Protein AF-M2XPA2-F1 (afdb_monomer)

Sequence (86 aa):
MTTEAGVYQFAKTSGGFSRRYAGAREIDRPHVKSVSTNPRTGQILTASVQDGHLCTWCTDTVRLAFPRAELALHGAWIYKARWWIG

Mean predicted aligned error: 3.55 Å

Radius of gyration: 13.49 Å; Cα contacts (8 Å, |Δi|>4): 161; chains: 1; bounding box: 33×39×31 Å

pLDDT: mean 92.51, std 8.97, range [40.47, 97.81]

Solvent-accessible surface area (backbone atoms only — not comparable to full-atom values): 5256 Å² total; per-residue (Å²): 139,80,86,53,71,56,49,67,50,73,41,79,92,77,73,41,78,32,70,82,53,96,59,25,90,82,60,45,40,59,45,57,64,29,75,32,65,34,90,88,75,64,29,33,38,36,22,34,52,38,89,92,42,91,54,82,65,12,18,37,51,36,43,34,40,68,70,78,48,74,51,73,47,85,90,43,77,43,51,63,64,71,80,83,80,130

Secondary structure (DSSP, 8-state):
--------EEETTTTEEES-STTHHHH--TTEEEEEE-TTT--EEEEEPPTT-SSTT-BSEEEEETTTEEEE-TT--BS-------

Structure (mmCIF, N/CA/C/O backbone):
data_AF-M2XPA2-F1
#
_entry.id   AF-M2XPA2-F1
#
loop_
_atom_site.group_PDB
_atom_site.id
_atom_site.type_symbol
_atom_site.label_atom_id
_atom_site.label_alt_id
_atom_site.label_comp_id
_atom_site.label_asym_id
_atom_site.label_entity_id
_atom_site.label_seq_id
_atom_site.pdbx_PDB_ins_code
_atom_site.Cartn_x
_atom_site.Cartn_y
_atom_site.Cartn_z
_atom_site.occupancy
_atom_site.B_iso_or_equiv
_atom_site.auth_seq_id
_atom_site.auth_comp_id
_atom_site.auth_asym_id
_atom_site.auth_atom_id
_atom_site.pdbx_PDB_model_num
ATOM 1 N N . MET A 1 1 ? 21.580 0.680 -5.643 1.00 40.47 1 MET A N 1
ATOM 2 C CA . MET A 1 1 ? 20.430 1.069 -6.485 1.00 40.47 1 MET A CA 1
ATOM 3 C C . MET A 1 1 ? 19.341 0.027 -6.274 1.00 40.47 1 MET A C 1
ATOM 5 O O . MET A 1 1 ? 19.604 -1.141 -6.521 1.00 40.47 1 MET A O 1
ATOM 9 N N . THR A 1 2 ? 18.179 0.404 -5.743 1.00 54.56 2 THR A N 1
ATOM 10 C CA . THR A 1 2 ? 16.995 -0.469 -5.671 1.00 54.56 2 THR A CA 1
ATOM 11 C C . THR A 1 2 ? 15.981 0.030 -6.694 1.00 54.56 2 THR A C 1
ATOM 13 O O . THR A 1 2 ? 15.686 1.221 -6.747 1.00 54.56 2 THR A O 1
ATOM 16 N N . THR A 1 3 ? 15.476 -0.854 -7.551 1.00 55.69 3 THR A N 1
ATOM 17 C CA . THR A 1 3 ? 14.432 -0.521 -8.526 1.00 55.69 3 THR A CA 1
ATOM 18 C C . THR A 1 3 ? 13.062 -0.710 -7.877 1.00 55.69 3 THR A C 1
ATOM 20 O O . THR A 1 3 ? 12.470 -1.784 -7.915 1.00 55.69 3 THR A O 1
ATOM 23 N N . GLU A 1 4 ? 12.540 0.345 -7.251 1.00 73.94 4 GLU A N 1
ATOM 24 C CA . GLU A 1 4 ? 11.194 0.370 -6.649 1.00 73.94 4 GLU A CA 1
ATOM 25 C C . GLU A 1 4 ? 10.123 0.634 -7.712 1.00 73.94 4 GLU A C 1
ATOM 27 O O . GLU A 1 4 ? 9.418 1.640 -7.681 1.00 73.94 4 GLU A O 1
ATOM 32 N N . ALA A 1 5 ? 10.060 -0.257 -8.702 1.00 87.62 5 ALA A N 1
ATOM 33 C CA . ALA A 1 5 ? 9.303 -0.053 -9.934 1.00 87.62 5 ALA A CA 1
ATOM 34 C C . ALA A 1 5 ? 7.815 -0.433 -9.837 1.00 87.62 5 ALA A C 1
ATOM 36 O O . ALA A 1 5 ? 7.029 -0.003 -10.678 1.00 87.62 5 ALA A O 1
ATOM 37 N N . GLY A 1 6 ? 7.424 -1.247 -8.854 1.00 92.88 6 GLY A N 1
ATOM 38 C CA . GLY A 1 6 ? 6.047 -1.717 -8.735 1.00 92.88 6 GLY A CA 1
ATOM 39 C C . GLY A 1 6 ? 5.844 -2.781 -7.665 1.00 92.88 6 GLY A C 1
ATOM 40 O O . GLY A 1 6 ? 6.790 -3.231 -7.013 1.00 92.88 6 GLY A O 1
ATOM 41 N N . VAL A 1 7 ? 4.592 -3.200 -7.515 1.00 94.50 7 VAL A N 1
ATOM 42 C CA . VAL A 1 7 ? 4.166 -4.240 -6.574 1.00 94.50 7 VAL A CA 1
ATOM 43 C C . VAL A 1 7 ? 3.745 -5.480 -7.354 1.00 94.50 7 VAL A C 1
ATOM 45 O O . VAL A 1 7 ? 3.027 -5.406 -8.347 1.00 94.50 7 VAL A O 1
ATOM 48 N N . TYR A 1 8 ? 4.187 -6.643 -6.880 1.00 94.81 8 TYR A N 1
ATOM 49 C CA . TYR A 1 8 ? 3.863 -7.938 -7.466 1.00 94.81 8 TYR A CA 1
ATOM 50 C C . TYR A 1 8 ? 3.134 -8.794 -6.434 1.00 94.81 8 TYR A C 1
ATOM 52 O O . TYR A 1 8 ? 3.534 -8.853 -5.271 1.00 94.81 8 TYR A O 1
ATOM 60 N N . GLN A 1 9 ? 2.094 -9.503 -6.866 1.00 94.19 9 GLN A N 1
ATOM 61 C CA . GLN A 1 9 ? 1.473 -10.557 -6.073 1.00 94.19 9 GLN A CA 1
ATOM 62 C C . GLN A 1 9 ? 2.113 -11.897 -6.429 1.00 94.19 9 GLN A C 1
ATOM 64 O O . GLN A 1 9 ? 2.181 -12.265 -7.601 1.00 94.19 9 GLN A O 1
ATOM 69 N N . PHE A 1 10 ? 2.554 -12.644 -5.419 1.00 94.81 10 PHE A N 1
ATOM 70 C CA . PHE A 1 10 ? 2.984 -14.025 -5.604 1.00 94.81 10 PHE A CA 1
ATOM 71 C C . PHE A 1 10 ? 1.777 -14.967 -5.519 1.00 94.81 10 PHE A C 1
ATOM 73 O O . PHE A 1 10 ? 1.132 -15.068 -4.473 1.00 94.81 10 PHE A O 1
ATOM 80 N N . ALA A 1 11 ? 1.471 -15.661 -6.612 1.00 92.75 11 ALA A N 1
ATOM 81 C CA . ALA A 1 11 ? 0.428 -16.675 -6.664 1.00 92.75 11 ALA A CA 1
ATOM 82 C C . ALA A 1 11 ? 1.022 -18.042 -6.302 1.00 92.75 11 ALA A C 1
ATOM 84 O O . ALA A 1 11 ? 1.820 -18.603 -7.049 1.00 92.75 11 ALA A O 1
ATOM 85 N N . LYS A 1 12 ? 0.616 -18.595 -5.152 1.00 92.94 12 LYS A N 1
ATOM 86 C CA . LYS A 1 12 ? 1.128 -19.889 -4.665 1.00 92.94 12 LYS A CA 1
ATOM 87 C C . LYS A 1 12 ? 0.742 -21.062 -5.567 1.00 92.94 12 LYS A C 1
ATOM 89 O O . LYS A 1 12 ? 1.518 -21.997 -5.693 1.00 92.94 12 LYS A O 1
ATOM 94 N N . THR A 1 13 ? -0.432 -21.004 -6.193 1.00 93.25 13 THR A N 1
ATOM 95 C CA . THR A 1 13 ? -0.943 -22.062 -7.079 1.00 93.25 13 THR A CA 1
ATOM 96 C C . THR A 1 13 ? -0.138 -22.187 -8.368 1.00 93.25 13 THR A C 1
ATOM 98 O O . THR A 1 13 ? 0.078 -23.295 -8.840 1.00 93.25 13 THR A O 1
ATOM 101 N N . SER A 1 14 ? 0.325 -21.065 -8.923 1.00 91.94 14 SER A N 1
ATOM 102 C CA . SER A 1 14 ? 1.136 -21.029 -10.143 1.00 91.94 14 SER A CA 1
ATOM 103 C C . SER A 1 14 ? 2.631 -20.827 -9.877 1.00 91.94 14 SER A C 1
ATOM 105 O O . SER A 1 14 ? 3.405 -20.749 -10.824 1.00 91.94 14 SER A O 1
ATOM 107 N N . GLY A 1 15 ? 3.041 -20.684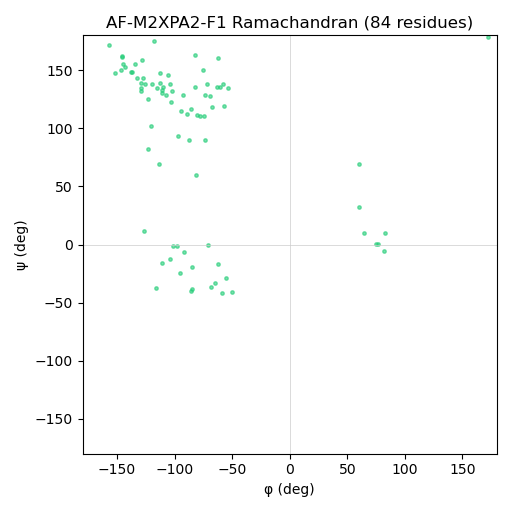 -8.611 1.00 96.75 15 GLY A N 1
ATOM 108 C CA . GLY A 1 15 ? 4.436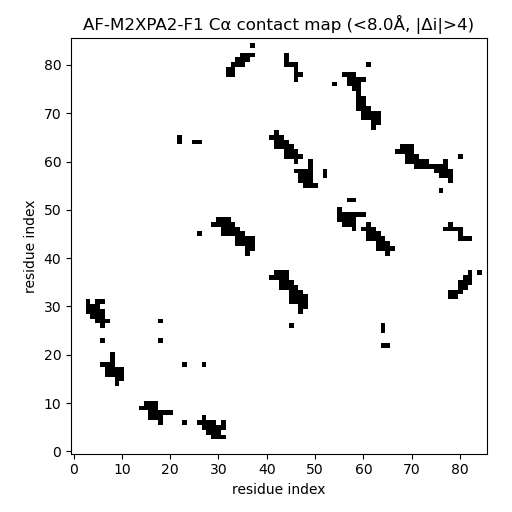 -20.504 -8.204 1.00 96.75 15 GLY A CA 1
ATOM 109 C C . GLY A 1 15 ? 5.122 -19.262 -8.784 1.00 96.75 15 GLY A C 1
ATOM 110 O O . GLY A 1 15 ? 6.317 -19.314 -9.058 1.00 96.75 15 GLY A O 1
ATOM 111 N N . GLY A 1 16 ? 4.398 -18.159 -9.007 1.00 97.00 16 GLY A N 1
ATOM 112 C CA . GLY A 1 16 ? 4.928 -17.027 -9.778 1.00 97.00 16 GLY A CA 1
ATOM 113 C C . GLY A 1 16 ? 4.480 -15.649 -9.306 1.00 97.00 16 GLY A C 1
ATOM 114 O O . GLY A 1 16 ? 3.420 -15.488 -8.701 1.00 97.00 16 GLY A O 1
ATOM 115 N N . PHE A 1 17 ? 5.296 -14.639 -9.618 1.00 95.62 17 PHE A N 1
ATOM 116 C CA . PHE A 1 17 ? 4.956 -13.231 -9.428 1.00 95.62 17 PHE A CA 1
ATOM 117 C C . PHE A 1 17 ? 4.110 -12.715 -10.591 1.00 95.62 17 PHE A C 1
ATOM 119 O O . PHE A 1 17 ? 4.421 -12.943 -11.758 1.00 95.62 17 PHE A O 1
ATOM 126 N N . SER A 1 18 ? 3.059 -11.973 -10.267 1.00 93.88 18 SER A N 1
ATOM 127 C CA . SER A 1 18 ? 2.143 -11.376 -11.227 1.00 93.88 18 SER A CA 1
ATOM 128 C C . SER A 1 18 ? 1.896 -9.912 -10.887 1.00 93.88 18 SER A C 1
ATOM 130 O O . SER A 1 18 ? 1.773 -9.541 -9.721 1.00 93.88 18 SER A O 1
ATOM 132 N N . ARG A 1 19 ? 1.761 -9.088 -11.926 1.00 93.88 19 ARG A N 1
ATOM 133 C CA . ARG A 1 19 ? 1.216 -7.720 -11.837 1.00 93.88 19 ARG A CA 1
ATOM 134 C C . ARG A 1 19 ? -0.295 -7.681 -12.080 1.00 93.88 19 ARG A C 1
ATOM 136 O O . ARG A 1 19 ? -0.933 -6.645 -11.958 1.00 93.88 19 ARG A O 1
ATOM 143 N N . ARG A 1 20 ? -0.880 -8.821 -12.455 1.00 93.31 20 ARG A N 1
ATOM 144 C CA . ARG A 1 20 ? -2.317 -9.010 -12.654 1.00 93.31 20 ARG A CA 1
ATOM 145 C C . ARG A 1 20 ? -2.892 -9.623 -11.383 1.00 93.31 20 ARG A C 1
ATOM 147 O O . ARG A 1 20 ? -2.853 -10.838 -11.213 1.00 93.31 20 ARG A O 1
ATOM 154 N N . TYR A 1 21 ? -3.372 -8.767 -10.490 1.00 92.25 21 TYR A N 1
ATOM 155 C CA . TYR A 1 21 ? -4.029 -9.143 -9.240 1.00 92.25 21 TYR A CA 1
ATOM 156 C C . TYR A 1 21 ? -5.135 -8.142 -8.894 1.00 92.25 21 TYR A C 1
ATOM 158 O O . TYR A 1 21 ? -5.179 -7.031 -9.433 1.00 92.25 21 TYR A O 1
ATOM 166 N N . ALA A 1 22 ? -6.046 -8.535 -8.003 1.00 91.12 22 ALA A N 1
ATOM 167 C CA . ALA A 1 22 ? -7.142 -7.676 -7.571 1.00 91.12 22 ALA A CA 1
ATOM 168 C C . ALA A 1 22 ? -6.597 -6.357 -6.997 1.00 91.12 22 ALA A C 1
ATOM 170 O O . ALA A 1 22 ? -5.837 -6.348 -6.033 1.00 91.12 22 ALA A O 1
ATOM 171 N N . GLY A 1 23 ? -6.965 -5.238 -7.623 1.00 90.69 23 GLY A N 1
ATOM 172 C CA . GLY A 1 23 ? -6.538 -3.904 -7.189 1.00 90.69 23 GLY A CA 1
ATOM 173 C C . GLY A 1 23 ? -5.167 -3.471 -7.676 1.00 90.69 23 GLY A C 1
ATOM 174 O O . GLY A 1 23 ? -4.702 -2.420 -7.250 1.00 90.69 23 GLY A O 1
ATOM 175 N N . ALA A 1 24 ? -4.535 -4.209 -8.596 1.00 94.25 24 ALA A N 1
ATOM 176 C CA . ALA A 1 24 ? -3.239 -3.835 -9.162 1.00 94.25 24 ALA A CA 1
ATOM 177 C C . ALA A 1 24 ? -3.208 -2.384 -9.663 1.00 94.25 24 ALA A C 1
ATOM 179 O O . ALA A 1 24 ? -2.278 -1.662 -9.338 1.00 94.25 24 ALA A O 1
ATOM 180 N N . ARG A 1 25 ? -4.271 -1.896 -10.320 1.00 91.38 25 ARG A N 1
ATOM 181 C CA . ARG A 1 25 ? -4.368 -0.491 -10.768 1.00 91.38 25 ARG A CA 1
ATOM 182 C C . ARG A 1 25 ? -4.179 0.534 -9.637 1.00 91.38 25 ARG A C 1
ATOM 184 O O . ARG A 1 25 ? -3.752 1.656 -9.882 1.00 91.38 25 ARG A O 1
ATOM 191 N N . GLU A 1 26 ? -4.533 0.173 -8.408 1.00 90.44 26 GLU A N 1
ATOM 192 C CA . GLU A 1 26 ? -4.440 1.040 -7.232 1.00 90.44 26 GLU A CA 1
ATOM 193 C C . GLU A 1 26 ? -3.265 0.701 -6.309 1.00 90.44 26 GLU A C 1
ATOM 195 O O . GLU A 1 26 ? -2.964 1.485 -5.416 1.00 90.44 26 GLU A O 1
ATOM 200 N N . ILE A 1 27 ? -2.612 -0.445 -6.474 1.00 95.00 27 ILE A N 1
ATOM 201 C CA . ILE A 1 27 ? -1.580 -0.931 -5.545 1.00 95.00 27 ILE A CA 1
ATOM 202 C C . ILE A 1 27 ? -0.216 -1.009 -6.234 1.00 95.00 27 ILE A C 1
ATOM 204 O O . ILE A 1 27 ? 0.791 -0.692 -5.609 1.00 95.00 27 ILE A O 1
ATOM 208 N N . ASP A 1 28 ? -0.178 -1.409 -7.507 1.00 95.12 28 ASP A N 1
ATOM 209 C CA . ASP A 1 28 ? 1.030 -1.438 -8.334 1.00 95.12 28 ASP A CA 1
ATOM 210 C C . ASP A 1 28 ? 1.415 -0.007 -8.722 1.00 95.12 28 ASP A C 1
ATOM 212 O O . ASP A 1 28 ? 0.940 0.550 -9.713 1.00 95.12 28 ASP A O 1
ATOM 216 N N . ARG A 1 29 ? 2.240 0.613 -7.879 1.00 92.25 29 ARG A N 1
ATOM 217 C CA . ARG A 1 29 ? 2.809 1.942 -8.093 1.00 92.25 29 ARG A CA 1
ATOM 218 C C . ARG A 1 29 ? 4.302 1.923 -7.772 1.00 92.25 29 ARG A C 1
ATOM 220 O O . ARG A 1 29 ? 4.737 1.100 -6.960 1.00 92.25 29 ARG A O 1
ATOM 227 N N . PRO A 1 30 ? 5.086 2.841 -8.358 1.00 91.75 30 PRO A N 1
ATOM 228 C CA . PRO A 1 30 ? 6.461 3.035 -7.930 1.00 91.75 30 PRO A CA 1
ATOM 229 C C . PRO A 1 30 ? 6.526 3.498 -6.466 1.00 91.75 30 PRO A C 1
ATOM 231 O O . PRO A 1 30 ? 5.551 4.008 -5.912 1.00 91.75 30 PRO A O 1
ATOM 234 N N . HIS A 1 31 ? 7.694 3.322 -5.847 1.00 92.50 31 HIS A N 1
ATOM 235 C CA . HIS A 1 31 ? 8.026 3.825 -4.504 1.00 92.50 31 HIS A CA 1
ATOM 236 C C . HIS A 1 31 ? 7.219 3.249 -3.329 1.00 92.50 31 HIS A C 1
ATOM 238 O O . HIS A 1 31 ? 7.343 3.739 -2.203 1.00 92.50 31 HIS A O 1
ATOM 244 N N . VAL A 1 32 ? 6.424 2.195 -3.543 1.00 94.50 32 VAL A N 1
ATOM 245 C CA . VAL A 1 32 ? 5.750 1.471 -2.457 1.00 94.50 32 VAL A CA 1
ATOM 246 C C . VAL A 1 32 ? 6.797 0.748 -1.601 1.00 94.50 32 VAL A C 1
ATOM 248 O O . VAL A 1 32 ? 7.499 -0.145 -2.070 1.00 94.50 32 VAL A O 1
ATOM 251 N N . LYS A 1 33 ? 6.887 1.112 -0.318 1.00 92.62 33 LYS A N 1
ATOM 252 C CA . LYS A 1 33 ? 7.842 0.549 0.656 1.00 92.62 33 LYS A CA 1
ATOM 253 C C . LYS A 1 33 ? 7.257 -0.587 1.485 1.00 92.62 33 LYS A C 1
ATOM 255 O O . LYS A 1 33 ? 7.990 -1.419 2.026 1.00 92.62 33 LYS A O 1
ATOM 260 N N . SER A 1 34 ? 5.935 -0.617 1.626 1.00 94.81 34 SER A N 1
ATOM 261 C CA . SER A 1 34 ? 5.233 -1.713 2.289 1.00 94.81 34 SER A CA 1
ATOM 262 C C . SER A 1 34 ? 3.823 -1.893 1.763 1.00 94.81 34 SER A C 1
ATOM 264 O O . SER A 1 34 ? 3.149 -0.929 1.405 1.00 94.81 34 SER A O 1
ATOM 266 N N . VAL A 1 35 ? 3.392 -3.152 1.776 1.00 95.94 35 VAL A N 1
ATOM 267 C CA . VAL A 1 35 ? 2.028 -3.594 1.505 1.00 95.94 35 VAL A CA 1
ATOM 268 C C . VAL A 1 35 ? 1.629 -4.507 2.656 1.00 95.94 35 VAL A C 1
ATOM 270 O O . VAL A 1 35 ? 2.395 -5.392 3.039 1.00 95.94 35 VAL A O 1
ATOM 273 N N . SER A 1 36 ? 0.447 -4.300 3.222 1.00 95.69 36 SER A N 1
ATOM 274 C CA . SER A 1 36 ? -0.131 -5.208 4.209 1.00 95.69 36 SER A CA 1
ATOM 275 C C . SER A 1 36 ? -1.615 -5.406 3.947 1.00 95.69 36 SER A C 1
ATOM 277 O O . SER A 1 36 ? -2.299 -4.514 3.450 1.00 95.69 36 SER A O 1
ATOM 279 N N . THR A 1 37 ? -2.119 -6.588 4.270 1.00 95.00 37 THR A N 1
ATOM 280 C CA . THR A 1 37 ? -3.528 -6.944 4.093 1.00 95.00 37 THR A CA 1
ATOM 281 C C . THR A 1 37 ? -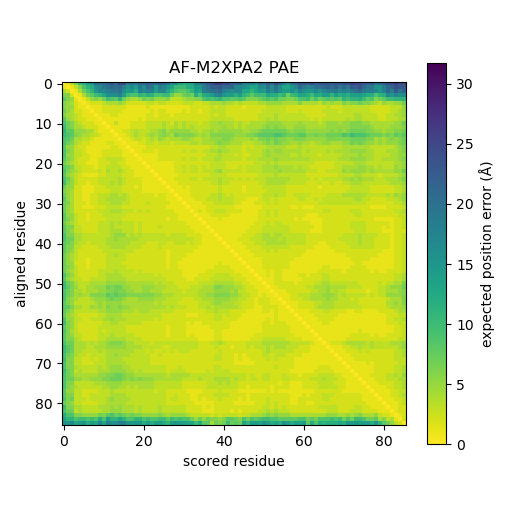4.137 -7.171 5.461 1.00 95.00 37 THR A C 1
ATOM 283 O O . THR A 1 37 ? -3.526 -7.831 6.300 1.00 95.00 37 THR A O 1
ATOM 286 N N . ASN A 1 38 ? -5.320 -6.618 5.698 1.00 96.12 38 ASN A N 1
ATOM 287 C CA . ASN A 1 38 ? -6.101 -6.889 6.889 1.00 96.12 38 ASN A CA 1
ATOM 288 C C . ASN A 1 38 ? -6.717 -8.296 6.749 1.00 96.12 38 ASN A C 1
ATOM 290 O O . ASN A 1 38 ? -7.599 -8.465 5.908 1.00 96.12 38 ASN A O 1
ATOM 294 N N . PRO A 1 39 ? -6.303 -9.317 7.523 1.00 94.06 39 PRO A N 1
ATOM 295 C CA . PRO A 1 39 ? -6.863 -10.666 7.424 1.00 94.06 39 PRO A CA 1
ATOM 296 C C . PRO A 1 39 ? -8.359 -10.782 7.741 1.00 94.06 39 PRO A C 1
ATOM 298 O O . PRO A 1 39 ? -8.946 -11.794 7.375 1.00 94.06 39 PRO A O 1
ATOM 301 N N . ARG A 1 40 ? -8.992 -9.799 8.401 1.00 95.12 40 ARG A N 1
ATOM 302 C CA . ARG A 1 40 ? -10.442 -9.830 8.673 1.00 95.12 40 ARG A CA 1
ATOM 303 C C . ARG A 1 40 ? -11.271 -9.274 7.521 1.00 95.12 40 ARG A C 1
ATOM 305 O O . ARG A 1 40 ? -12.332 -9.808 7.231 1.00 95.12 40 ARG A O 1
ATOM 312 N N . THR A 1 41 ? -10.812 -8.194 6.892 1.00 94.69 41 THR A N 1
ATOM 313 C CA . THR A 1 41 ? -11.611 -7.452 5.897 1.00 94.69 41 THR A CA 1
ATOM 314 C C . THR A 1 41 ? -11.092 -7.580 4.471 1.00 94.69 41 THR A C 1
ATOM 316 O O . THR A 1 41 ? -11.791 -7.221 3.531 1.00 94.69 41 THR A O 1
ATOM 319 N N . GLY A 1 42 ? -9.855 -8.044 4.289 1.00 93.94 42 GLY A N 1
ATOM 320 C CA . GLY A 1 42 ? -9.168 -8.018 3.000 1.00 93.94 42 GLY A CA 1
ATOM 321 C C . GLY A 1 42 ? -8.674 -6.629 2.582 1.00 93.94 42 GLY A C 1
ATOM 322 O O . GLY A 1 42 ? -8.055 -6.513 1.526 1.00 93.94 42 GLY A O 1
ATOM 323 N N . GLN A 1 43 ? -8.891 -5.585 3.394 1.00 95.94 43 GLN A N 1
ATOM 324 C CA . GLN A 1 43 ? -8.446 -4.231 3.071 1.00 95.94 43 GLN A CA 1
ATOM 325 C C . GLN A 1 43 ? -6.919 -4.167 2.992 1.00 95.94 43 GLN A C 1
ATOM 327 O O . GLN A 1 43 ? -6.203 -4.695 3.849 1.00 95.94 43 GLN A O 1
ATOM 332 N N . ILE A 1 44 ? -6.408 -3.503 1.962 1.00 96.81 44 ILE A N 1
ATOM 333 C CA . ILE A 1 44 ? -4.974 -3.399 1.702 1.00 96.81 44 ILE A CA 1
ATOM 334 C C . ILE A 1 44 ? -4.490 -2.025 2.142 1.00 96.81 44 ILE A C 1
ATOM 336 O O . ILE A 1 44 ? -5.092 -1.020 1.788 1.00 96.81 44 ILE A O 1
ATOM 340 N N . LEU A 1 45 ? -3.391 -1.988 2.889 1.00 97.25 45 LEU A N 1
ATOM 341 C CA . LEU A 1 45 ? -2.685 -0.783 3.300 1.00 97.25 45 LEU A CA 1
ATOM 342 C C . LEU A 1 45 ? -1.339 -0.728 2.581 1.00 97.25 45 LEU A C 1
ATOM 344 O O . LEU A 1 45 ? -0.588 -1.706 2.588 1.00 97.25 45 LEU A O 1
ATOM 348 N N . THR A 1 46 ? -1.013 0.431 2.014 1.00 97.38 46 THR A N 1
ATOM 349 C CA . THR A 1 46 ? 0.300 0.710 1.419 1.00 97.38 46 THR A CA 1
ATOM 350 C C . THR A 1 46 ? 0.929 1.966 2.010 1.00 97.38 46 THR A C 1
ATOM 352 O O . THR A 1 46 ? 0.245 2.979 2.168 1.00 97.38 46 THR A O 1
ATOM 355 N N . ALA A 1 47 ? 2.235 1.910 2.277 1.00 96.88 47 ALA A N 1
ATOM 356 C CA . ALA A 1 47 ? 3.063 3.088 2.541 1.00 96.88 47 ALA A CA 1
ATOM 357 C C . ALA A 1 47 ? 4.033 3.271 1.369 1.00 96.88 47 ALA A C 1
ATOM 359 O O . ALA A 1 47 ? 4.689 2.306 0.963 1.00 96.88 47 ALA A O 1
ATOM 360 N N . SER A 1 48 ? 4.100 4.482 0.822 1.00 95.69 48 SER A N 1
ATOM 361 C CA . SER A 1 48 ? 4.963 4.840 -0.313 1.00 95.69 48 SER A CA 1
ATOM 362 C C . SER A 1 48 ? 5.774 6.078 0.038 1.00 95.69 48 SER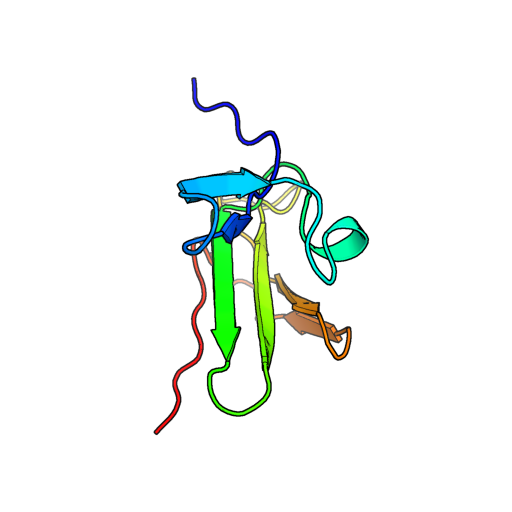 A C 1
ATOM 364 O O . SER A 1 48 ? 5.374 6.808 0.937 1.00 95.69 48 SER A O 1
ATOM 366 N N . VAL A 1 49 ? 6.893 6.321 -0.645 1.00 94.81 49 VAL A N 1
ATOM 367 C CA . VAL A 1 49 ? 7.624 7.590 -0.475 1.00 94.81 49 VAL A CA 1
ATOM 368 C C . VAL A 1 49 ? 6.705 8.761 -0.799 1.00 94.81 49 VAL A C 1
ATOM 370 O O . VAL A 1 49 ? 5.943 8.704 -1.765 1.00 94.81 49 VAL A O 1
ATOM 373 N N . GLN A 1 50 ? 6.787 9.805 0.017 1.00 94.81 50 GLN A N 1
ATOM 374 C CA . GLN A 1 50 ? 6.099 11.066 -0.206 1.00 94.81 50 GLN A CA 1
ATOM 375 C C . GLN A 1 50 ? 7.080 12.111 -0.719 1.00 94.81 50 GLN A C 1
ATOM 377 O O . GLN A 1 50 ? 8.075 12.428 -0.062 1.00 94.81 50 GLN A O 1
ATOM 382 N N . ASP A 1 51 ? 6.773 12.667 -1.885 1.00 92.06 51 ASP A N 1
ATOM 383 C CA . ASP A 1 51 ? 7.570 13.731 -2.480 1.00 92.06 51 ASP A CA 1
ATOM 384 C C . ASP A 1 51 ? 7.600 14.959 -1.560 1.00 92.06 51 ASP A C 1
ATOM 386 O O . ASP A 1 51 ? 6.586 15.363 -0.989 1.00 92.06 51 ASP A O 1
ATOM 390 N N . GLY A 1 52 ? 8.788 15.542 -1.390 1.00 92.00 52 GLY A N 1
ATOM 391 C CA . GLY A 1 52 ? 8.996 16.704 -0.521 1.00 92.00 52 GLY A CA 1
ATOM 392 C C . GLY A 1 52 ? 9.040 16.398 0.980 1.00 92.00 52 GLY A C 1
ATOM 393 O O . GLY A 1 52 ? 9.233 17.317 1.774 1.00 92.00 52 GLY A O 1
ATOM 394 N N . HIS A 1 53 ? 8.907 15.135 1.396 1.00 93.00 53 HIS A N 1
ATOM 395 C CA . HIS A 1 53 ? 9.078 14.757 2.796 1.00 93.00 53 HIS A CA 1
ATOM 396 C C . HIS A 1 53 ? 10.563 14.828 3.213 1.00 93.00 53 HIS A C 1
ATOM 398 O O . HIS A 1 53 ? 11.445 14.389 2.475 1.00 93.00 53 HIS A O 1
ATOM 404 N N . LEU A 1 54 ? 10.853 15.347 4.418 1.00 92.94 54 LEU A N 1
ATOM 405 C CA . LEU A 1 54 ? 12.232 15.529 4.917 1.00 92.94 54 LEU A CA 1
ATOM 406 C C . LEU A 1 54 ? 13.017 14.211 4.971 1.00 92.94 54 LEU A C 1
ATOM 408 O O . LEU A 1 54 ? 14.184 14.147 4.590 1.00 92.94 54 LEU A O 1
ATOM 412 N N . CYS A 1 55 ? 12.361 13.143 5.425 1.00 93.69 55 CYS A N 1
ATOM 413 C CA . CYS A 1 55 ? 12.859 11.786 5.242 1.00 93.69 55 CYS A CA 1
ATOM 414 C C . CYS A 1 55 ? 12.525 11.305 3.820 1.00 93.69 55 CYS A C 1
ATOM 416 O O . CYS A 1 55 ? 11.360 11.026 3.531 1.00 93.69 55 CYS A O 1
ATOM 418 N N . THR A 1 56 ? 13.546 11.132 2.976 1.00 92.56 56 THR A N 1
ATOM 419 C CA . THR A 1 56 ? 13.428 10.799 1.538 1.00 92.56 56 THR A CA 1
ATOM 420 C C . THR A 1 56 ? 12.953 9.372 1.242 1.00 92.56 56 THR A C 1
ATOM 422 O O . THR A 1 56 ? 12.807 8.977 0.086 1.00 92.56 56 THR A O 1
ATOM 425 N N . TRP A 1 57 ? 12.708 8.571 2.277 1.00 91.44 57 TRP A N 1
ATOM 426 C CA . TRP A 1 57 ? 12.186 7.206 2.183 1.00 91.44 57 TRP A CA 1
ATOM 427 C C . TRP A 1 57 ? 10.943 6.980 3.050 1.00 91.44 57 TRP A C 1
ATOM 429 O O . TRP A 1 57 ? 10.547 5.829 3.246 1.00 91.44 57 TRP A O 1
ATOM 439 N N . CYS A 1 58 ? 10.344 8.052 3.574 1.00 95.38 58 CYS A N 1
ATOM 440 C CA . CYS A 1 58 ? 9.187 8.000 4.459 1.00 95.38 58 CYS A CA 1
ATOM 441 C C . CYS A 1 58 ? 7.966 8.708 3.853 1.00 95.38 58 CYS A C 1
ATOM 443 O O . CYS A 1 58 ? 8.040 9.354 2.807 1.00 95.38 58 CYS A O 1
ATOM 445 N N . THR A 1 59 ? 6.852 8.602 4.568 1.00 97.19 59 THR A N 1
ATOM 446 C CA . THR A 1 59 ? 5.632 9.388 4.380 1.00 97.19 59 THR A CA 1
ATOM 447 C C . THR A 1 59 ? 4.970 9.649 5.730 1.00 97.19 59 THR A C 1
ATOM 449 O O . THR A 1 59 ? 5.234 8.931 6.692 1.00 97.19 59 THR A O 1
ATOM 452 N N . ASP A 1 60 ? 4.087 10.637 5.801 1.00 97.81 60 ASP A N 1
ATOM 453 C CA . ASP A 1 60 ? 3.156 10.824 6.913 1.00 97.81 60 ASP A CA 1
ATOM 454 C C . ASP A 1 60 ? 1.754 10.253 6.615 1.00 97.81 60 ASP A C 1
ATOM 456 O O . ASP A 1 60 ? 0.871 10.281 7.472 1.00 97.81 60 ASP A O 1
ATOM 460 N N . THR A 1 61 ? 1.551 9.699 5.415 1.00 97.69 61 THR A N 1
ATOM 461 C CA . THR A 1 61 ? 0.253 9.269 4.892 1.00 97.69 61 THR A CA 1
ATOM 462 C C . THR A 1 61 ? 0.315 7.838 4.360 1.00 97.69 61 THR A C 1
ATOM 464 O O . THR A 1 61 ? 1.203 7.455 3.602 1.00 97.69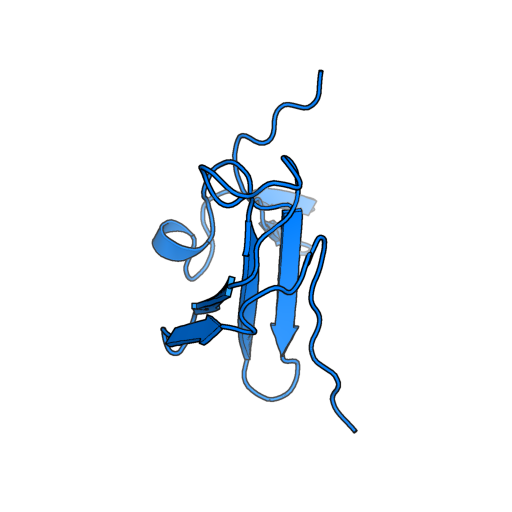 61 THR A O 1
ATOM 467 N N . VAL A 1 62 ? -0.678 7.020 4.701 1.00 97.50 62 VAL A N 1
ATOM 468 C CA . VAL A 1 62 ? -0.863 5.683 4.119 1.00 97.50 62 VAL A CA 1
ATOM 469 C C . VAL A 1 62 ? -2.123 5.640 3.267 1.00 97.50 62 VAL A C 1
ATOM 471 O O . VAL A 1 62 ? -3.121 6.298 3.559 1.00 97.50 62 VAL A O 1
ATOM 474 N N . ARG A 1 63 ? -2.094 4.834 2.203 1.00 97.12 63 ARG A N 1
ATOM 475 C CA . ARG A 1 63 ? -3.244 4.631 1.311 1.00 97.12 63 ARG A CA 1
ATOM 476 C C . ARG A 1 63 ? -3.886 3.285 1.603 1.00 97.12 63 ARG A C 1
ATOM 478 O O . ARG A 1 63 ? -3.173 2.289 1.751 1.00 97.12 63 ARG A O 1
ATOM 485 N N . LEU A 1 64 ? -5.212 3.257 1.617 1.00 96.94 64 LEU A N 1
ATOM 486 C CA . LEU A 1 64 ? -6.013 2.045 1.712 1.00 96.94 64 LEU A CA 1
ATOM 487 C C . LEU A 1 64 ? -6.652 1.718 0.358 1.00 96.94 64 LEU A C 1
ATOM 489 O O . LEU A 1 64 ? -7.028 2.625 -0.386 1.00 96.94 64 LEU A O 1
ATOM 493 N N . ALA A 1 65 ? -6.793 0.430 0.059 1.00 96.00 65 ALA A N 1
ATOM 494 C CA . ALA A 1 65 ? -7.568 -0.099 -1.057 1.00 96.00 65 ALA A CA 1
ATOM 495 C C . ALA A 1 65 ? -8.559 -1.150 -0.541 1.00 96.00 65 ALA A C 1
ATOM 497 O O . ALA A 1 65 ? -8.227 -1.925 0.357 1.00 96.00 65 ALA A O 1
ATOM 498 N N . PHE A 1 66 ? -9.752 -1.188 -1.140 1.00 93.81 66 PHE A N 1
ATOM 499 C CA . PHE A 1 66 ? -10.858 -2.087 -0.777 1.00 93.81 66 PHE A CA 1
ATOM 500 C C . PHE A 1 66 ? -11.391 -1.944 0.666 1.00 93.81 66 PHE A C 1
ATOM 502 O O . PHE A 1 66 ? -11.240 -2.868 1.464 1.00 93.81 66 PHE A O 1
ATOM 509 N N . PRO A 1 67 ? -12.065 -0.833 1.025 1.00 94.38 67 PRO A N 1
ATOM 510 C CA . PRO A 1 67 ? -12.354 0.362 0.226 1.00 94.38 67 PRO A CA 1
ATOM 511 C C . PRO A 1 67 ? -11.187 1.359 0.187 1.00 94.38 67 PRO A C 1
ATOM 513 O O . PRO A 1 67 ? -10.264 1.297 1.004 1.00 94.38 67 PRO A O 1
ATOM 516 N N . ARG A 1 68 ? -11.238 2.282 -0.781 1.00 95.62 68 ARG A N 1
ATOM 517 C CA . ARG A 1 68 ? -10.223 3.323 -0.966 1.00 95.62 68 ARG A CA 1
ATOM 518 C C . ARG A 1 68 ? -10.339 4.403 0.107 1.00 95.62 68 ARG A C 1
ATOM 520 O O . ARG A 1 68 ? -11.409 4.974 0.283 1.00 95.62 68 ARG A O 1
ATOM 527 N N . ALA A 1 69 ? -9.224 4.716 0.758 1.00 96.38 69 ALA A N 1
ATOM 528 C CA . ALA A 1 69 ? -9.103 5.835 1.691 1.00 96.38 69 ALA A CA 1
ATOM 529 C C . ALA A 1 69 ? -7.636 6.272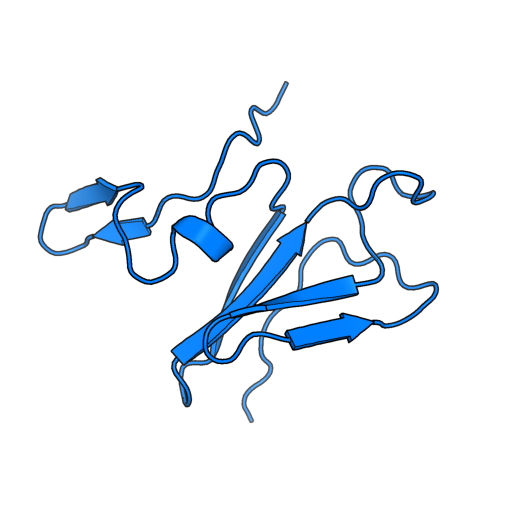 1.822 1.00 96.38 69 ALA A C 1
ATOM 531 O O . ALA A 1 69 ? -6.730 5.597 1.327 1.00 96.38 69 ALA A O 1
ATOM 532 N N . GLU A 1 70 ? -7.404 7.387 2.505 1.00 97.19 70 GLU A N 1
ATOM 533 C CA . GLU A 1 70 ? -6.080 7.844 2.926 1.00 97.19 70 GLU A CA 1
ATOM 534 C C . GLU A 1 70 ? -6.138 8.157 4.420 1.00 97.19 70 GLU A C 1
ATOM 536 O O . GLU A 1 70 ? -7.135 8.694 4.902 1.00 97.19 70 GLU A O 1
ATOM 541 N N . LEU A 1 71 ? -5.096 7.773 5.153 1.00 97.31 71 LEU A N 1
ATOM 542 C CA . LEU A 1 71 ? -4.957 8.057 6.578 1.00 97.31 71 LEU A CA 1
ATOM 543 C C . LEU A 1 71 ? -3.646 8.805 6.781 1.00 97.31 71 LEU A C 1
ATOM 545 O O . LEU A 1 71 ? -2.597 8.302 6.377 1.00 97.31 71 LEU A O 1
ATOM 549 N N . ALA A 1 72 ? -3.710 9.971 7.413 1.00 97.31 72 ALA A N 1
ATOM 550 C CA . ALA A 1 72 ? -2.547 10.800 7.691 1.00 97.31 72 ALA A CA 1
ATOM 551 C C . ALA A 1 72 ? -2.265 10.860 9.194 1.00 97.31 72 ALA A C 1
ATOM 553 O O . ALA A 1 72 ? -3.177 10.997 10.011 1.00 97.31 72 ALA A O 1
ATOM 554 N N . LEU A 1 73 ? -0.985 10.792 9.542 1.00 96.38 73 LEU A N 1
ATOM 555 C CA . LEU A 1 73 ? -0.453 11.133 10.852 1.00 96.38 73 LEU A CA 1
ATOM 556 C C . LEU A 1 73 ? 0.612 12.206 10.637 1.00 96.38 73 LEU A C 1
ATOM 558 O O . LEU A 1 73 ? 1.798 11.905 10.531 1.00 96.38 73 LEU A O 1
ATOM 562 N N . HIS A 1 74 ? 0.172 13.455 10.509 1.00 94.88 74 HIS A N 1
ATOM 563 C CA . HIS A 1 74 ? 1.046 14.564 10.134 1.00 94.88 74 HIS A CA 1
ATOM 564 C C . HIS A 1 74 ? 2.279 14.677 11.033 1.00 94.88 74 HIS A C 1
ATOM 566 O O . HIS A 1 74 ? 2.194 14.588 12.257 1.00 94.88 74 HIS A O 1
ATOM 572 N N . GLY A 1 75 ? 3.435 14.873 10.398 1.00 93.38 75 GLY A N 1
ATOM 573 C CA . GLY A 1 75 ? 4.733 14.926 11.069 1.00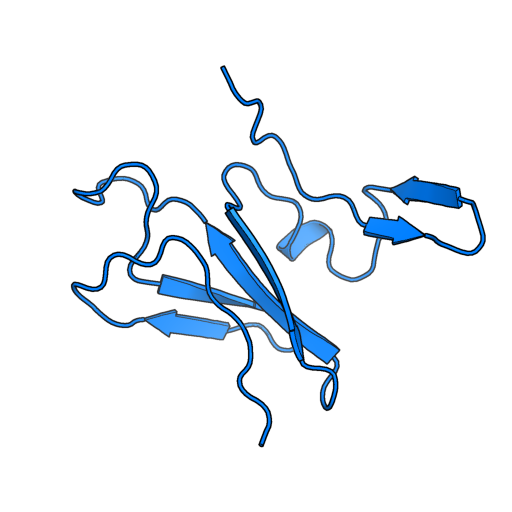 93.38 75 GLY A CA 1
ATOM 574 C C . GLY A 1 75 ? 5.356 13.558 11.370 1.00 93.38 75 GLY A C 1
ATOM 575 O O . GLY A 1 75 ? 6.507 13.512 11.804 1.00 93.38 75 GLY A O 1
ATOM 576 N N . ALA A 1 76 ? 4.656 12.446 11.120 1.00 96.94 76 ALA A N 1
ATOM 577 C CA . ALA A 1 76 ? 5.233 11.112 11.247 1.00 96.94 76 ALA A CA 1
ATOM 578 C C . ALA A 1 76 ? 6.175 10.776 10.089 1.00 96.94 76 ALA A C 1
ATOM 580 O O . ALA A 1 76 ? 6.016 11.242 8.967 1.00 96.94 76 ALA A O 1
ATOM 581 N N . TRP A 1 77 ? 7.171 9.937 10.371 1.00 97.56 77 TRP A N 1
ATOM 582 C CA . TRP A 1 77 ? 8.162 9.476 9.397 1.00 97.56 77 TRP A CA 1
ATOM 583 C C . TRP A 1 77 ? 7.969 7.972 9.168 1.00 97.56 77 TRP A C 1
ATOM 585 O O . TRP A 1 77 ? 8.761 7.134 9.603 1.00 97.56 77 TRP A O 1
ATOM 595 N N . ILE A 1 78 ? 6.858 7.609 8.528 1.00 97.56 78 ILE A N 1
ATOM 596 C CA . ILE A 1 78 ? 6.432 6.22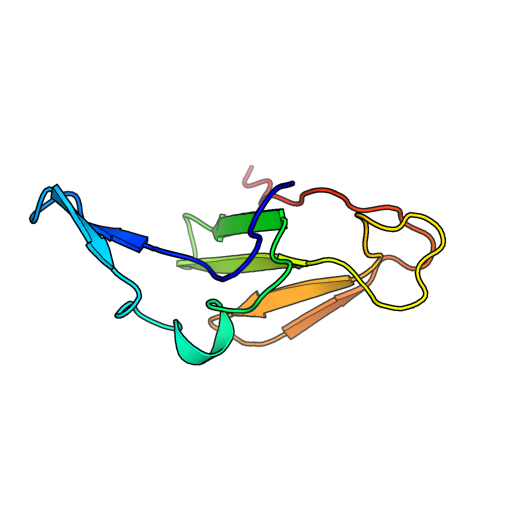1 8.329 1.00 97.56 78 ILE A CA 1
ATOM 597 C C . ILE A 1 78 ? 7.252 5.600 7.197 1.00 97.56 78 ILE A C 1
ATOM 599 O O . ILE A 1 78 ? 7.076 5.929 6.027 1.00 97.56 78 ILE A O 1
ATOM 603 N N . TYR A 1 79 ? 8.124 4.649 7.536 1.00 94.94 79 TYR A N 1
ATOM 604 C CA . TYR A 1 79 ? 8.797 3.799 6.546 1.00 94.94 79 TYR A CA 1
ATOM 605 C C . TYR A 1 79 ? 7.938 2.583 6.149 1.00 94.94 79 TYR A C 1
ATOM 607 O O . TYR A 1 79 ? 7.913 2.173 4.987 1.00 94.94 79 TYR A O 1
ATOM 615 N N . LYS A 1 80 ? 7.223 1.986 7.114 1.00 95.69 80 LYS A N 1
ATOM 616 C CA . LYS A 1 80 ? 6.326 0.834 6.920 1.00 95.69 80 LYS A CA 1
ATOM 617 C C . LYS A 1 80 ? 5.132 0.919 7.862 1.00 95.69 80 LYS A C 1
ATOM 619 O O . LYS A 1 80 ? 5.272 1.399 8.981 1.00 95.69 80 LYS A O 1
ATOM 624 N N . ALA A 1 81 ? 3.999 0.366 7.440 1.00 96.38 81 ALA A N 1
ATOM 625 C CA . ALA A 1 81 ? 2.797 0.263 8.261 1.00 96.38 81 ALA A CA 1
ATOM 626 C C . ALA A 1 81 ? 2.138 -1.117 8.108 1.00 96.38 81 ALA A C 1
ATOM 628 O O . ALA A 1 81 ? 2.257 -1.772 7.068 1.00 96.38 81 ALA A O 1
ATOM 629 N N . ARG A 1 82 ? 1.495 -1.586 9.181 1.00 95.50 82 ARG A N 1
ATOM 630 C CA . ARG A 1 82 ? 0.837 -2.895 9.265 1.00 95.50 82 ARG A CA 1
ATOM 631 C C . ARG A 1 82 ? -0.432 -2.788 10.092 1.00 95.50 82 ARG A C 1
ATOM 633 O O . ARG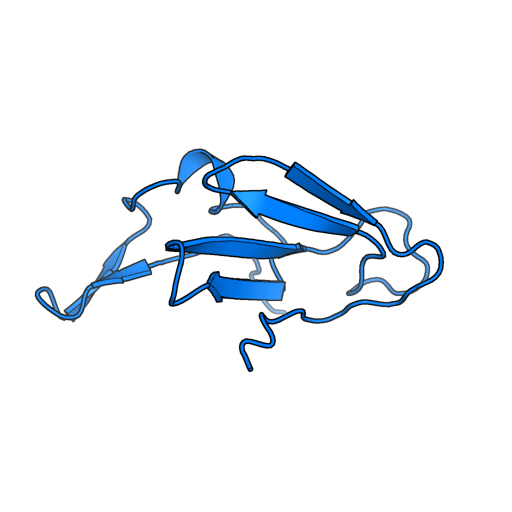 A 1 82 ? -0.517 -1.967 10.999 1.00 95.50 82 ARG A O 1
ATOM 640 N N . TRP A 1 83 ? -1.376 -3.671 9.809 1.00 95.44 83 TRP A N 1
ATOM 641 C CA . TRP A 1 83 ? -2.557 -3.844 10.637 1.00 95.44 83 TRP A CA 1
ATOM 642 C C . TRP A 1 83 ? -2.184 -4.466 11.980 1.00 95.44 83 TRP A C 1
ATOM 644 O O . TRP A 1 83 ? -1.546 -5.519 12.022 1.00 95.44 83 TRP A O 1
ATOM 654 N N . TRP A 1 84 ? -2.621 -3.830 13.063 1.00 91.88 84 TRP A N 1
ATOM 655 C CA . TRP A 1 84 ? -2.714 -4.470 14.366 1.00 91.88 84 TRP A CA 1
ATOM 656 C C . TRP A 1 84 ? -4.134 -4.994 14.527 1.00 91.88 84 TRP A C 1
ATOM 658 O O . TRP A 1 84 ? -5.091 -4.221 14.519 1.00 91.88 84 TRP A O 1
ATOM 668 N N . ILE A 1 85 ? -4.276 -6.310 14.604 1.00 85.94 85 ILE A N 1
ATOM 669 C CA . ILE A 1 85 ? -5.574 -6.961 14.728 1.00 85.94 85 ILE A CA 1
ATOM 670 C C . ILE A 1 85 ? -5.498 -7.738 16.026 1.00 85.94 85 ILE A C 1
ATOM 672 O O . ILE A 1 85 ? -4.795 -8.743 16.092 1.00 85.94 85 ILE A O 1
ATOM 676 N N . GLY A 1 86 ? -6.126 -7.171 17.057 1.00 74.56 86 GLY A N 1
ATOM 677 C CA . GLY A 1 86 ? -6.232 -7.792 18.376 1.00 74.56 86 GLY A CA 1
ATOM 678 C C . GLY A 1 86 ? -7.078 -9.049 18.358 1.00 74.56 86 GLY A C 1
ATOM 679 O O . GLY A 1 86 ? -7.851 -9.225 17.387 1.00 74.56 86 GLY A O 1
#

Organism: NCBI:txid1284240

Nearest PDB structures (foldseek):
  8d9l-assembly1_B  TM=5.049E-01  e=2.445E-01  Homo sapiens
  5n4c-assembly1_A  TM=3.928E-01  e=8.888E+00  Galerina marginata

Foldseek 3Di:
DDFQQFDWDQDPVVRDTDCDDVCSVPHTHGQWQDWEADPVQRKIKTFGADPPDPPRQFDQKIFIVNPTDIDGDPPDGHNYDYDDDD